Protein AF-A0A7W4YVX8-F1 (afdb_monomer)

Solvent-accessible surface area (backbone atoms only — not comparable to full-atom values): 5263 Å² total; per-residue (Å²): 136,54,72,66,59,51,29,53,49,32,19,53,42,28,19,30,48,40,43,26,57,48,27,64,58,19,79,29,66,70,58,21,52,54,31,43,52,51,29,51,50,47,49,54,56,45,54,73,72,47,73,82,71,85,75,62,94,87,66,51,73,69,57,52,51,52,53,49,50,46,48,51,54,17,33,52,50,13,30,56,53,32,48,52,50,35,66,74,67,64,36,54,78,62,35,30,60,92,120

Secondary structure (DSSP, 8-state):
--HHHHHHHHHHHHHHHHHHHHHHTBS-HHHHHHHHHHHHHHHHHHHHHHTTTS--TT--HHHHHHHHHHHHHHHHHHHHHHHHHIIIII--GGG-B--

Radius of gyration: 15.77 Å; Cα contacts (8 Å, |Δi|>4): 93; chains: 1; bounding box: 39×20×42 Å

Organism: NCBI:txid420324

Structure (mmCIF, N/CA/C/O backbone):
data_AF-A0A7W4YVX8-F1
#
_entry.id   AF-A0A7W4YVX8-F1
#
loop_
_atom_site.group_PDB
_atom_site.id
_atom_site.type_symbol
_atom_site.label_atom_id
_atom_site.label_alt_id
_atom_site.label_comp_id
_atom_site.label_asym_id
_atom_site.label_entity_id
_atom_site.label_seq_id
_atom_site.pdbx_PDB_ins_code
_atom_site.Cartn_x
_atom_site.Cartn_y
_atom_site.Cartn_z
_atom_site.occupancy
_atom_site.B_iso_or_equiv
_atom_site.auth_seq_id
_atom_site.auth_comp_id
_atom_site.auth_asym_id
_atom_site.auth_atom_id
_atom_site.pdbx_PDB_model_num
ATOM 1 N N . MET A 1 1 ? 11.178 -9.901 -13.630 1.00 70.44 1 MET A N 1
ATOM 2 C CA . MET A 1 1 ? 9.845 -9.602 -13.062 1.00 70.44 1 MET A CA 1
ATOM 3 C C . MET A 1 1 ? 9.093 -8.684 -14.024 1.00 70.44 1 MET A C 1
ATOM 5 O O . MET A 1 1 ? 9.739 -7.843 -14.634 1.00 70.44 1 MET A O 1
ATOM 9 N N . SER A 1 2 ? 7.787 -8.887 -14.243 1.00 86.06 2 SER A N 1
ATOM 10 C CA . SER A 1 2 ? 6.974 -8.053 -15.151 1.00 86.06 2 SER A CA 1
ATOM 11 C C . SER A 1 2 ? 6.449 -6.797 -14.443 1.00 86.06 2 SER A C 1
ATOM 13 O O . SER A 1 2 ? 6.304 -6.798 -13.220 1.00 86.06 2 SER A O 1
ATOM 15 N N . LEU A 1 3 ? 6.132 -5.735 -15.197 1.00 87.44 3 LEU A N 1
ATOM 16 C CA . LEU A 1 3 ? 5.537 -4.506 -14.643 1.00 87.44 3 LEU A CA 1
ATOM 17 C C . LEU A 1 3 ? 4.207 -4.771 -13.928 1.00 87.44 3 LEU A C 1
ATOM 19 O O . LEU A 1 3 ? 3.930 -4.145 -12.914 1.00 87.44 3 LEU A O 1
ATOM 23 N N . VAL A 1 4 ? 3.419 -5.735 -14.412 1.00 90.75 4 VAL A N 1
ATOM 24 C CA . VAL A 1 4 ? 2.162 -6.149 -13.771 1.00 90.75 4 VAL A CA 1
ATOM 25 C C . VAL A 1 4 ? 2.425 -6.775 -12.404 1.00 90.75 4 VAL A C 1
ATOM 27 O O . VAL A 1 4 ? 1.783 -6.403 -11.427 1.00 90.75 4 VAL A O 1
ATOM 30 N N . LEU A 1 5 ? 3.397 -7.689 -12.305 1.00 89.19 5 LEU A N 1
ATOM 31 C CA . LEU A 1 5 ? 3.744 -8.303 -11.023 1.00 89.19 5 LEU A CA 1
ATOM 32 C C . LEU A 1 5 ? 4.294 -7.260 -10.041 1.00 89.19 5 LEU A C 1
ATOM 34 O O . LEU A 1 5 ? 3.941 -7.281 -8.865 1.00 89.19 5 LEU A O 1
ATOM 38 N N . TRP A 1 6 ? 5.103 -6.317 -10.529 1.00 90.75 6 TRP A N 1
ATOM 39 C CA . TRP A 1 6 ? 5.596 -5.213 -9.711 1.00 90.75 6 TRP A CA 1
ATOM 40 C C . TRP A 1 6 ? 4.466 -4.289 -9.241 1.00 90.75 6 TRP A C 1
ATOM 42 O O . TRP A 1 6 ? 4.405 -3.959 -8.062 1.00 90.75 6 TRP A O 1
ATOM 52 N N . PHE A 1 7 ? 3.525 -3.941 -10.120 1.00 94.19 7 PHE A N 1
ATOM 53 C CA . PHE A 1 7 ? 2.334 -3.169 -9.768 1.00 94.19 7 PHE A CA 1
ATOM 54 C C . PHE A 1 7 ? 1.511 -3.859 -8.674 1.00 94.19 7 PHE A C 1
ATOM 56 O O . PHE A 1 7 ? 1.180 -3.234 -7.670 1.00 94.19 7 PHE A O 1
ATOM 63 N N . LEU A 1 8 ? 1.221 -5.155 -8.822 1.00 94.62 8 LEU A N 1
ATOM 64 C CA . LEU A 1 8 ? 0.474 -5.916 -7.816 1.00 94.62 8 LEU A CA 1
ATOM 65 C C . LEU A 1 8 ? 1.223 -5.976 -6.479 1.00 94.62 8 LEU A C 1
ATOM 67 O O . LEU A 1 8 ? 0.611 -5.807 -5.424 1.00 94.62 8 LEU A O 1
ATOM 71 N N . LEU A 1 9 ? 2.547 -6.153 -6.517 1.00 94.00 9 LEU A N 1
ATOM 72 C CA . LEU A 1 9 ? 3.386 -6.112 -5.323 1.00 94.00 9 LEU A CA 1
ATOM 73 C C . LEU A 1 9 ? 3.299 -4.748 -4.626 1.00 94.00 9 LEU A C 1
ATOM 75 O O . LEU A 1 9 ? 3.140 -4.705 -3.410 1.00 94.00 9 LEU A O 1
ATOM 79 N N . LEU A 1 10 ? 3.343 -3.646 -5.381 1.00 95.19 10 LEU A N 1
ATOM 80 C CA . LEU A 1 10 ? 3.199 -2.286 -4.853 1.00 95.19 10 LEU A CA 1
ATOM 81 C C . LEU A 1 10 ? 1.820 -2.049 -4.236 1.00 95.19 10 LEU A C 1
ATOM 83 O O . LEU A 1 10 ? 1.740 -1.452 -3.167 1.00 95.19 10 LEU A O 1
ATOM 87 N N . VAL A 1 11 ? 0.750 -2.545 -4.865 1.00 97.69 11 VAL A N 1
ATOM 88 C CA . VAL A 1 11 ? -0.614 -2.476 -4.317 1.00 97.69 11 VAL A CA 1
ATOM 89 C C . VAL A 1 11 ? -0.676 -3.186 -2.967 1.00 97.69 11 VAL A C 1
ATOM 91 O O . VAL A 1 11 ? -1.137 -2.604 -1.987 1.00 97.69 11 VAL A O 1
ATOM 94 N N . VAL A 1 12 ? -0.180 -4.421 -2.885 1.00 97.25 12 VAL A N 1
ATOM 95 C CA . VAL A 1 12 ? -0.212 -5.220 -1.649 1.00 97.25 12 VAL A CA 1
ATOM 96 C C . VAL A 1 12 ? 0.687 -4.616 -0.570 1.00 97.25 12 VAL A C 1
ATOM 98 O O . VAL A 1 12 ? 0.288 -4.523 0.591 1.00 97.25 12 VAL A O 1
ATOM 101 N N . GLN A 1 13 ? 1.879 -4.157 -0.946 1.00 96.56 13 GLN A N 1
ATOM 102 C CA . GLN A 1 13 ? 2.811 -3.499 -0.040 1.00 96.56 13 GLN A CA 1
ATOM 103 C C . GLN A 1 13 ? 2.206 -2.209 0.521 1.00 96.56 13 GLN A C 1
ATOM 105 O O . GLN A 1 13 ? 2.149 -2.062 1.741 1.00 96.56 13 GLN A O 1
ATOM 110 N N . ASN A 1 14 ? 1.677 -1.311 -0.316 1.00 98.19 14 ASN A N 1
ATOM 111 C CA . ASN A 1 14 ? 1.045 -0.083 0.174 1.00 98.19 14 ASN A CA 1
ATOM 112 C C . ASN A 1 14 ? -0.244 -0.335 0.953 1.00 98.19 14 ASN A C 1
ATOM 114 O O . ASN A 1 14 ? -0.491 0.361 1.935 1.00 98.19 14 ASN A O 1
ATOM 118 N N . ALA A 1 15 ? -1.026 -1.353 0.590 1.00 98.38 15 ALA A N 1
ATOM 119 C CA . ALA A 1 15 ? -2.152 -1.781 1.407 1.00 98.38 15 ALA A CA 1
ATOM 120 C C . ALA A 1 15 ? -1.675 -2.164 2.818 1.00 98.38 15 ALA A C 1
ATOM 122 O O . ALA A 1 15 ? -2.143 -1.603 3.805 1.00 98.38 15 ALA A O 1
ATOM 123 N N . ALA A 1 16 ? -0.672 -3.034 2.939 1.00 97.81 16 ALA A N 1
ATOM 124 C CA . ALA A 1 16 ? -0.144 -3.435 4.241 1.00 97.81 16 ALA A CA 1
ATOM 125 C C . ALA A 1 16 ? 0.423 -2.251 5.052 1.00 97.81 16 ALA A C 1
ATOM 127 O O . ALA A 1 16 ? 0.186 -2.170 6.261 1.00 97.81 16 ALA A O 1
ATOM 128 N N . PHE A 1 17 ? 1.087 -1.296 4.390 1.00 97.69 17 PHE A N 1
ATOM 129 C CA . PHE A 1 17 ? 1.561 -0.056 5.016 1.00 97.69 17 PHE A CA 1
ATOM 130 C C . PHE A 1 17 ? 0.414 0.818 5.540 1.00 97.69 17 PHE A C 1
ATOM 132 O O . PHE A 1 17 ? 0.458 1.284 6.683 1.00 97.69 17 PHE A O 1
ATOM 139 N N . THR A 1 18 ? -0.639 1.015 4.747 1.00 98.12 18 THR A N 1
ATOM 140 C CA . THR A 1 18 ? -1.829 1.753 5.188 1.00 98.12 18 THR A CA 1
ATOM 141 C C . THR A 1 18 ? -2.501 1.051 6.362 1.00 98.12 18 THR A C 1
ATOM 143 O O . THR A 1 18 ? -2.866 1.703 7.342 1.00 98.12 18 THR A O 1
ATOM 146 N N . TRP A 1 19 ? -2.605 -0.277 6.315 1.00 98.00 19 TRP A N 1
ATOM 147 C CA . TRP A 1 19 ? -3.216 -1.054 7.384 1.00 98.00 19 TRP A CA 1
ATOM 148 C C . TRP A 1 19 ? -2.463 -0.914 8.712 1.00 98.00 19 TRP A C 1
ATOM 150 O O . TRP A 1 19 ? -3.075 -0.565 9.724 1.00 98.00 19 TRP A O 1
ATOM 160 N N . VAL A 1 20 ? -1.137 -1.108 8.727 1.00 98.12 20 VAL A N 1
ATOM 161 C CA . VAL A 1 20 ? -0.344 -0.965 9.962 1.00 98.12 20 VAL A CA 1
ATOM 162 C C . VAL A 1 20 ? -0.357 0.469 10.490 1.00 98.12 20 VAL A C 1
ATOM 164 O O . VAL A 1 20 ? -0.402 0.662 11.707 1.00 98.12 20 VAL A O 1
ATOM 167 N N . SER A 1 21 ? -0.367 1.469 9.600 1.00 96.94 21 SER A N 1
ATOM 168 C CA . SER A 1 21 ? -0.472 2.883 9.975 1.00 96.94 21 SER A CA 1
ATOM 169 C C . SER A 1 21 ? -1.763 3.148 10.744 1.00 96.94 21 SER A C 1
ATOM 171 O O . SER A 1 21 ? -1.740 3.717 11.837 1.00 96.94 21 SER A O 1
ATOM 173 N N . ARG A 1 22 ? -2.898 2.654 10.243 1.00 95.62 22 ARG A N 1
ATOM 174 C CA . ARG A 1 22 ? -4.178 2.808 10.940 1.00 95.62 22 ARG A CA 1
ATOM 175 C C . ARG A 1 22 ? -4.250 1.977 12.215 1.00 95.62 22 ARG A C 1
ATOM 177 O O . ARG A 1 22 ? -4.647 2.498 13.251 1.00 95.62 22 ARG A O 1
ATOM 184 N N . ALA A 1 23 ? -3.769 0.736 12.190 1.00 95.94 23 ALA A N 1
ATOM 185 C CA . ALA A 1 23 ? -3.728 -0.117 13.375 1.00 95.94 23 ALA A CA 1
ATOM 186 C C . ALA A 1 23 ? -2.909 0.497 14.524 1.00 95.94 23 ALA A C 1
ATOM 188 O O . ALA A 1 23 ? -3.295 0.357 15.684 1.00 95.94 23 ALA A O 1
ATOM 189 N N . ARG A 1 24 ? -1.832 1.230 14.212 1.00 95.12 24 ARG A N 1
ATOM 190 C CA . ARG A 1 24 ? -1.021 1.964 15.199 1.00 95.12 24 ARG A CA 1
ATOM 191 C C . ARG A 1 24 ? -1.783 3.101 15.880 1.00 95.12 24 ARG A C 1
ATOM 193 O O . ARG A 1 24 ? -1.509 3.404 17.032 1.00 95.12 24 ARG A O 1
ATOM 200 N N . ASN A 1 25 ? -2.735 3.708 15.177 1.00 94.75 25 ASN A N 1
ATOM 201 C CA . ASN A 1 25 ? -3.593 4.766 15.710 1.00 94.75 25 ASN A CA 1
ATOM 202 C C . ASN A 1 25 ? -4.855 4.219 16.403 1.00 94.75 25 ASN A C 1
ATOM 204 O O . ASN A 1 25 ? -5.725 4.990 16.804 1.00 94.75 25 ASN A O 1
ATOM 208 N N . SER A 1 26 ? -4.985 2.895 16.517 1.00 93.31 26 SER A N 1
ATOM 209 C CA . SER A 1 26 ? -6.087 2.252 17.228 1.00 93.31 26 SER A CA 1
ATOM 210 C C . SER A 1 26 ? -5.721 1.953 18.683 1.00 93.31 26 SER A C 1
ATOM 212 O O . SER A 1 26 ? -4.551 1.782 19.016 1.00 93.31 26 SER A O 1
ATOM 214 N N . GLY A 1 27 ? -6.724 1.776 19.545 1.00 92.75 27 GLY A N 1
ATOM 215 C CA . GLY A 1 27 ? -6.517 1.368 20.940 1.00 92.75 27 GLY A CA 1
ATOM 216 C C . GLY A 1 27 ? -6.168 -0.116 21.139 1.00 92.75 27 GLY A C 1
ATOM 217 O O . GLY A 1 27 ? -6.154 -0.591 22.274 1.00 92.75 27 GLY A O 1
ATOM 218 N N . SER A 1 28 ? -5.940 -0.893 20.070 1.00 93.12 28 SER A N 1
ATOM 219 C CA . SER A 1 28 ? -5.736 -2.345 20.143 1.00 93.12 28 SER A CA 1
ATOM 220 C C . SER A 1 28 ? -4.318 -2.762 19.741 1.00 93.12 28 SER A C 1
ATOM 222 O O . SER A 1 28 ? -4.006 -2.925 18.561 1.00 93.12 28 SER A O 1
ATOM 224 N N . TYR A 1 29 ? -3.474 -3.049 20.736 1.00 94.44 29 TYR A N 1
ATOM 225 C CA . TYR A 1 29 ? -2.102 -3.523 20.511 1.00 94.44 29 TYR A CA 1
ATOM 226 C C . TYR A 1 29 ? -2.026 -4.859 19.764 1.00 94.44 29 TYR A C 1
ATOM 228 O O . TYR A 1 29 ? -1.158 -5.029 18.915 1.00 94.44 29 TYR A O 1
ATOM 236 N N . GLY A 1 30 ? -2.946 -5.796 20.025 1.00 94.69 30 GLY A N 1
ATOM 237 C CA . GLY A 1 30 ? -2.982 -7.078 19.308 1.00 94.69 30 GLY A CA 1
ATOM 238 C C . GLY A 1 30 ? -3.281 -6.907 17.816 1.00 94.69 30 GLY A C 1
ATOM 239 O O . GLY A 1 30 ? -2.637 -7.527 16.974 1.00 94.69 30 GLY A O 1
ATOM 240 N N . TYR A 1 31 ? -4.204 -6.003 17.475 1.00 95.00 31 TYR A N 1
ATOM 241 C CA . TYR A 1 31 ? -4.477 -5.638 16.085 1.00 95.00 31 TYR A CA 1
ATOM 242 C C . TYR A 1 31 ? -3.260 -4.975 15.428 1.00 95.00 31 TYR A C 1
ATOM 244 O O . TYR A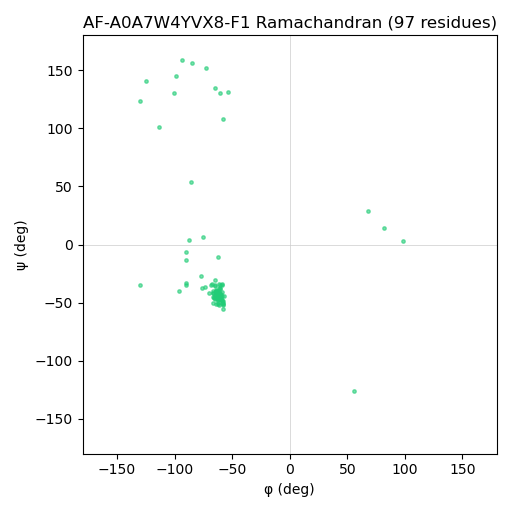 1 31 ? -2.893 -5.339 14.309 1.00 95.00 31 TYR A O 1
ATOM 252 N N . HIS A 1 32 ? -2.586 -4.070 16.145 1.00 97.00 32 HIS A N 1
ATOM 253 C CA . HIS A 1 32 ? -1.345 -3.465 15.671 1.00 97.00 32 HIS A CA 1
ATOM 254 C C . HIS A 1 32 ? -0.239 -4.500 15.429 1.00 97.00 32 HIS A C 1
ATOM 256 O O . HIS A 1 32 ? 0.396 -4.459 14.379 1.00 97.00 32 HIS A O 1
ATOM 262 N N . ALA A 1 33 ? -0.040 -5.447 16.348 1.00 97.44 33 ALA A N 1
ATOM 263 C CA . ALA A 1 33 ? 0.980 -6.484 16.228 1.00 97.44 33 ALA A CA 1
ATOM 264 C C . ALA A 1 33 ? 0.772 -7.347 14.974 1.00 97.44 33 ALA A C 1
ATOM 266 O O . ALA A 1 33 ? 1.713 -7.557 14.210 1.00 97.44 33 ALA A O 1
ATOM 267 N N . ILE A 1 34 ? -0.468 -7.776 14.710 1.00 96.38 34 ILE A N 1
ATOM 268 C CA . ILE A 1 34 ? -0.803 -8.542 13.501 1.00 96.38 34 ILE A CA 1
ATOM 269 C C . ILE A 1 34 ? -0.503 -7.713 12.246 1.00 96.38 34 ILE A C 1
ATOM 271 O O . ILE A 1 34 ? 0.234 -8.167 11.371 1.00 96.38 34 ILE A O 1
ATOM 275 N N . ALA A 1 35 ? -1.013 -6.479 12.171 1.00 96.88 35 ALA A N 1
ATOM 276 C CA . ALA A 1 35 ? -0.777 -5.608 11.020 1.00 96.88 35 ALA A CA 1
ATOM 277 C C . ALA A 1 35 ? 0.723 -5.314 10.809 1.00 96.88 35 ALA A C 1
ATOM 279 O O . ALA A 1 35 ? 1.190 -5.238 9.672 1.00 96.88 35 ALA A O 1
ATOM 280 N N . ALA A 1 36 ? 1.500 -5.203 11.892 1.00 97.38 36 ALA A N 1
ATOM 281 C CA . ALA A 1 36 ? 2.943 -5.001 11.840 1.00 97.38 36 ALA A CA 1
ATOM 282 C C . ALA A 1 36 ? 3.685 -6.212 11.263 1.00 97.38 36 ALA A C 1
ATOM 284 O O . ALA A 1 36 ? 4.574 -6.021 10.432 1.00 97.38 36 ALA A O 1
ATOM 285 N N . VAL A 1 37 ? 3.309 -7.440 11.635 1.00 97.50 37 VAL A N 1
ATOM 286 C CA . VAL A 1 37 ? 3.888 -8.657 11.041 1.00 97.50 37 VAL A CA 1
ATOM 287 C C . VAL A 1 37 ? 3.599 -8.711 9.541 1.00 97.50 37 VAL A C 1
ATOM 289 O O . VAL A 1 37 ? 4.521 -8.928 8.760 1.00 97.50 37 VAL A O 1
ATOM 292 N N . PHE A 1 38 ? 2.361 -8.436 9.117 1.00 95.31 38 PHE A N 1
ATOM 293 C CA . PHE A 1 38 ? 2.011 -8.418 7.692 1.00 95.31 38 PHE A CA 1
ATOM 294 C C . PHE A 1 38 ? 2.780 -7.346 6.912 1.00 95.31 38 PHE A C 1
ATOM 296 O O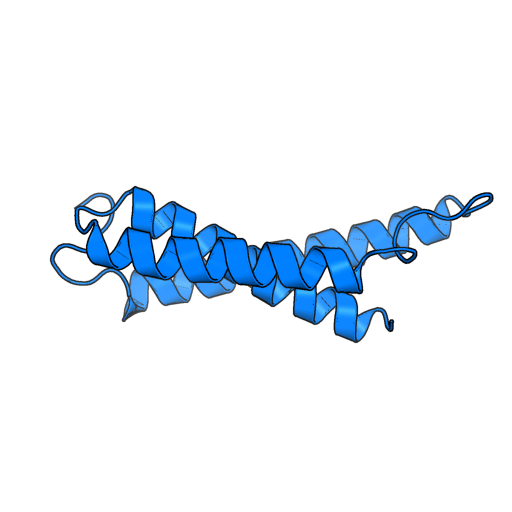 . PHE A 1 38 ? 3.364 -7.650 5.872 1.00 95.31 38 PHE A O 1
ATOM 303 N N . SER A 1 39 ? 2.833 -6.110 7.417 1.00 97.12 39 SER A N 1
ATOM 304 C CA . SER A 1 39 ? 3.546 -5.020 6.742 1.00 97.12 39 SER A CA 1
ATOM 305 C C . SER A 1 39 ? 5.041 -5.305 6.602 1.00 97.12 39 SER A C 1
ATOM 307 O O . SER A 1 39 ? 5.596 -5.103 5.523 1.00 97.12 39 SER A O 1
ATOM 309 N N . ASN A 1 40 ? 5.696 -5.793 7.659 1.00 97.19 40 ASN A N 1
ATOM 310 C CA . ASN A 1 40 ? 7.126 -6.102 7.612 1.00 97.19 40 ASN A CA 1
ATOM 311 C C . ASN A 1 40 ? 7.416 -7.371 6.801 1.00 97.19 40 ASN A C 1
ATOM 313 O O . ASN A 1 40 ? 8.398 -7.409 6.066 1.00 97.19 40 ASN A O 1
ATOM 317 N N . GLY A 1 41 ? 6.547 -8.382 6.872 1.00 95.31 41 GLY A N 1
ATOM 318 C CA . GLY A 1 41 ? 6.669 -9.606 6.082 1.00 95.31 41 GLY A CA 1
ATOM 319 C C . GLY A 1 41 ? 6.562 -9.337 4.580 1.00 95.31 41 GLY A C 1
ATOM 320 O O . GLY A 1 41 ? 7.420 -9.770 3.813 1.00 95.31 41 GLY A O 1
ATOM 321 N N . ILE A 1 42 ? 5.566 -8.553 4.154 1.00 94.81 42 ILE A N 1
ATOM 322 C CA . ILE A 1 42 ? 5.418 -8.152 2.746 1.00 94.81 42 ILE A CA 1
ATOM 323 C C . ILE A 1 42 ? 6.602 -7.292 2.303 1.00 94.81 42 ILE A C 1
ATOM 325 O O . ILE A 1 42 ? 7.104 -7.476 1.193 1.00 94.81 42 ILE A O 1
ATOM 329 N N . TRP A 1 43 ? 7.085 -6.385 3.156 1.00 93.31 43 TRP A N 1
ATOM 330 C CA . TRP A 1 43 ? 8.277 -5.596 2.853 1.00 93.31 43 TRP A CA 1
ATOM 331 C C . TRP A 1 43 ? 9.509 -6.485 2.650 1.00 93.31 43 TRP A C 1
ATOM 333 O O . TRP A 1 43 ? 10.192 -6.336 1.640 1.00 93.31 43 TRP A O 1
ATOM 343 N N . PHE A 1 44 ? 9.748 -7.450 3.543 1.00 92.31 44 PHE A N 1
ATOM 344 C CA . PHE A 1 44 ? 10.857 -8.398 3.438 1.00 92.31 44 PHE A CA 1
ATOM 345 C C . PHE A 1 44 ? 10.794 -9.189 2.130 1.00 92.31 44 PHE A C 1
ATOM 347 O O . PHE A 1 44 ? 11.760 -9.184 1.372 1.00 92.31 44 PHE A O 1
ATOM 354 N N . VAL A 1 45 ? 9.639 -9.778 1.799 1.00 90.12 45 VAL A N 1
ATOM 355 C CA . VAL A 1 45 ? 9.436 -10.484 0.519 1.00 90.12 45 VAL A CA 1
ATOM 356 C C . VAL A 1 45 ? 9.668 -9.551 -0.672 1.00 90.12 45 VAL A C 1
ATOM 358 O O . VAL A 1 45 ? 10.315 -9.938 -1.645 1.00 90.12 45 VAL A O 1
ATOM 361 N N . SER A 1 46 ? 9.203 -8.302 -0.586 1.00 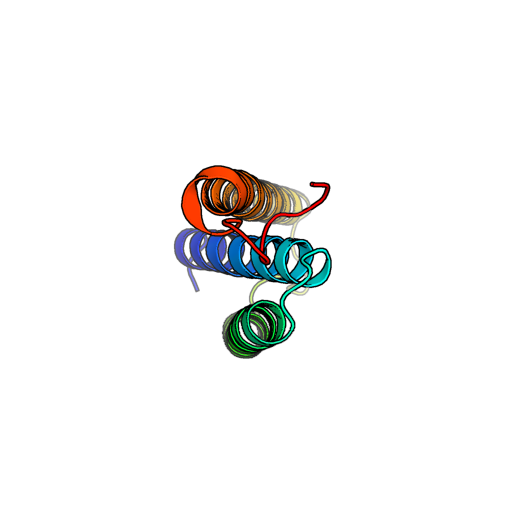88.69 46 SER A N 1
ATOM 362 C CA . SER A 1 46 ? 9.403 -7.307 -1.643 1.00 88.69 46 SER A CA 1
ATOM 363 C C . SER A 1 46 ? 10.885 -7.033 -1.896 1.00 88.69 46 SER A C 1
ATOM 365 O O . SER A 1 46 ? 11.270 -6.898 -3.052 1.00 88.69 46 SER A O 1
ATOM 367 N N . GLN A 1 47 ? 11.730 -7.005 -0.859 1.00 85.94 47 GLN A N 1
ATOM 368 C CA . GLN A 1 47 ? 13.173 -6.813 -1.038 1.00 85.94 47 GLN A CA 1
ATOM 369 C C . GLN A 1 47 ? 13.784 -7.911 -1.920 1.00 85.94 47 GLN A C 1
ATOM 371 O O . GLN A 1 47 ? 14.508 -7.586 -2.854 1.00 85.94 47 GLN A O 1
ATOM 376 N N . PHE A 1 48 ? 13.431 -9.186 -1.718 1.00 82.56 48 PHE A N 1
ATOM 377 C CA . PHE A 1 48 ? 13.934 -10.277 -2.571 1.00 82.56 48 PHE A CA 1
ATOM 378 C C . PHE A 1 48 ? 13.457 -10.176 -4.019 1.00 82.56 48 PHE A C 1
ATOM 380 O O . PHE A 1 48 ? 14.200 -10.517 -4.936 1.00 82.56 48 PHE A O 1
ATOM 387 N N . LEU A 1 49 ? 12.230 -9.698 -4.236 1.00 80.12 49 LEU A N 1
ATOM 388 C CA . LEU A 1 49 ? 11.661 -9.561 -5.577 1.00 80.12 49 LEU A CA 1
ATOM 389 C C . LEU A 1 49 ? 12.213 -8.342 -6.337 1.00 80.12 49 LEU A C 1
ATOM 391 O O . LEU A 1 49 ? 12.241 -8.353 -7.567 1.00 80.12 49 LEU A O 1
ATOM 395 N N . LEU A 1 50 ? 12.639 -7.292 -5.627 1.00 78.00 50 LEU A N 1
ATOM 396 C CA . LEU A 1 50 ? 13.045 -6.008 -6.211 1.00 78.00 50 LEU A CA 1
ATOM 397 C C . LEU A 1 50 ? 14.534 -5.905 -6.570 1.00 78.00 50 LEU A C 1
ATOM 399 O O . LEU A 1 50 ? 14.901 -4.982 -7.307 1.00 78.00 50 LEU A O 1
ATOM 403 N N . ILE A 1 51 ? 15.383 -6.827 -6.102 1.00 65.75 51 ILE A N 1
ATOM 404 C CA . ILE A 1 51 ? 16.817 -6.847 -6.430 1.00 65.75 51 ILE A CA 1
ATOM 405 C C . ILE A 1 51 ? 16.986 -6.928 -7.962 1.00 65.75 51 ILE A C 1
ATOM 407 O O . ILE A 1 51 ? 16.708 -7.947 -8.588 1.00 65.75 51 ILE A O 1
ATOM 411 N N . GLY A 1 52 ? 17.415 -5.818 -8.577 1.00 61.75 52 GLY A N 1
ATOM 412 C CA . GLY A 1 52 ? 17.758 -5.725 -10.006 1.00 61.75 52 GLY A CA 1
ATOM 413 C C . GLY A 1 52 ? 16.691 -5.150 -10.954 1.00 61.75 52 GLY A C 1
ATOM 414 O O . GLY A 1 52 ? 16.921 -5.113 -12.168 1.00 61.75 52 GLY A O 1
ATOM 415 N N . MET A 1 53 ? 15.531 -4.694 -10.459 1.00 68.56 53 MET A N 1
ATOM 416 C CA . MET A 1 53 ? 14.448 -4.227 -11.345 1.00 68.56 53 MET A CA 1
ATOM 417 C C . MET A 1 53 ? 14.402 -2.707 -11.571 1.00 68.56 53 MET A C 1
ATOM 419 O O . MET A 1 53 ? 14.140 -2.287 -12.694 1.00 68.56 53 MET A O 1
ATOM 423 N N . VAL A 1 54 ? 14.639 -1.891 -10.540 1.00 65.44 54 VAL A N 1
ATOM 424 C CA . VAL A 1 54 ? 14.231 -0.470 -10.564 1.00 65.44 54 VAL A CA 1
ATOM 425 C C . VAL A 1 54 ? 15.292 0.470 -11.134 1.00 65.44 54 VAL A C 1
ATOM 427 O O . VAL A 1 54 ? 14.941 1.431 -11.806 1.00 65.44 54 VAL A O 1
ATOM 430 N N . VAL A 1 55 ? 16.581 0.207 -10.913 1.00 66.38 55 VAL A N 1
ATOM 431 C CA . VAL A 1 55 ? 17.655 1.071 -11.421 1.00 66.38 55 VAL A CA 1
ATOM 432 C C . VAL A 1 55 ? 18.688 0.216 -12.128 1.00 66.38 55 VAL A C 1
ATOM 434 O O . VAL A 1 55 ? 19.226 -0.732 -11.558 1.00 66.38 55 VAL A O 1
ATOM 437 N N . ARG A 1 56 ? 18.941 0.554 -13.391 1.00 75.50 56 ARG A N 1
ATOM 438 C CA . ARG A 1 56 ? 19.954 -0.082 -14.230 1.00 75.50 56 ARG A CA 1
ATOM 439 C C . ARG A 1 56 ? 20.890 0.998 -14.766 1.00 75.50 56 ARG A C 1
ATOM 441 O O . ARG A 1 56 ? 20.399 2.073 -15.124 1.00 75.50 56 ARG A O 1
ATOM 448 N N . PRO A 1 57 ? 22.207 0.743 -14.843 1.00 80.00 57 PRO A N 1
ATOM 449 C CA . PRO A 1 57 ? 23.120 1.647 -15.532 1.00 80.00 57 PRO A CA 1
ATOM 450 C C . PRO A 1 57 ? 22.631 1.911 -16.965 1.00 80.00 57 PRO A C 1
ATOM 452 O O . PRO A 1 57 ? 22.280 0.969 -17.672 1.00 80.00 57 PRO A O 1
ATOM 455 N N . GLY A 1 58 ? 22.579 3.181 -17.378 1.00 82.56 58 GLY A N 1
ATOM 456 C CA . GLY A 1 58 ? 22.159 3.575 -18.732 1.00 82.56 58 GLY A CA 1
ATOM 457 C C . GLY A 1 58 ? 20.645 3.646 -18.979 1.00 82.56 58 GLY A C 1
ATOM 458 O O . GLY A 1 58 ? 20.233 3.700 -20.134 1.00 82.56 58 GLY A O 1
ATOM 459 N N . MET A 1 59 ? 19.810 3.645 -17.932 1.00 83.75 59 MET A N 1
ATOM 460 C CA . MET A 1 59 ? 18.357 3.814 -18.071 1.00 83.75 59 MET A CA 1
ATOM 461 C C . MET A 1 59 ? 18.005 5.168 -18.706 1.00 83.75 59 MET A C 1
ATOM 463 O O . MET A 1 59 ? 18.485 6.212 -18.259 1.00 83.75 59 MET A O 1
ATOM 467 N N . GLN A 1 60 ? 17.147 5.154 -19.729 1.00 89.62 60 GLN A N 1
ATOM 468 C CA . GLN A 1 60 ? 16.658 6.384 -20.344 1.00 89.62 60 GLN A CA 1
ATOM 469 C C . GLN A 1 60 ? 15.661 7.090 -19.422 1.00 89.62 60 GLN A C 1
ATOM 471 O O . GLN A 1 60 ? 14.944 6.466 -18.638 1.00 89.62 60 GLN A O 1
ATOM 476 N N . LEU A 1 61 ? 15.572 8.414 -19.547 1.00 86.69 61 LEU A N 1
ATOM 477 C CA . LEU A 1 61 ? 14.655 9.216 -18.738 1.00 86.69 61 LEU A CA 1
ATOM 478 C C . LEU A 1 61 ? 13.178 8.827 -18.971 1.00 86.69 61 LEU A C 1
ATOM 480 O O . LEU A 1 61 ? 12.379 8.822 -18.038 1.00 86.69 61 LEU A O 1
ATOM 484 N N . SER A 1 62 ? 12.824 8.438 -20.198 1.00 87.38 62 SER A N 1
ATOM 485 C CA . SER A 1 62 ? 11.500 7.913 -20.559 1.00 87.38 62 SER A CA 1
ATOM 486 C C . SER A 1 62 ? 11.133 6.645 -19.782 1.00 87.38 62 SER A C 1
ATOM 488 O O . SER A 1 62 ? 10.005 6.537 -19.296 1.00 87.38 62 SER A O 1
ATOM 490 N N . ASP A 1 63 ? 12.071 5.712 -19.619 1.00 85.88 63 ASP A N 1
ATOM 491 C CA . ASP A 1 63 ? 11.868 4.479 -18.851 1.00 85.88 63 ASP A CA 1
ATOM 492 C C . ASP A 1 63 ? 11.668 4.786 -17.363 1.00 85.88 63 ASP A C 1
ATOM 494 O O . ASP A 1 63 ? 10.786 4.218 -16.716 1.00 85.88 63 ASP A O 1
ATOM 498 N N . ALA A 1 64 ? 12.437 5.743 -16.831 1.00 85.38 64 ALA A N 1
ATOM 499 C CA . ALA A 1 64 ? 12.294 6.200 -15.453 1.00 85.38 64 ALA A CA 1
ATOM 500 C C . ALA A 1 64 ? 10.899 6.796 -15.192 1.00 85.38 64 ALA A C 1
ATOM 502 O O . ALA A 1 64 ? 10.284 6.490 -14.168 1.00 85.38 64 ALA A O 1
ATOM 503 N N . TYR A 1 65 ? 10.353 7.581 -16.130 1.00 89.50 65 TYR A N 1
ATOM 504 C CA . TYR A 1 65 ? 8.984 8.095 -16.021 1.00 89.50 65 TYR A CA 1
ATOM 505 C C . TYR A 1 65 ? 7.931 6.985 -16.054 1.00 89.50 65 TYR A C 1
ATOM 507 O O . TYR A 1 65 ? 6.996 7.020 -15.253 1.00 89.50 65 TYR A O 1
ATOM 515 N N . HIS A 1 66 ? 8.084 5.981 -16.921 1.00 89.19 66 HIS A N 1
ATOM 516 C CA . HIS A 1 66 ? 7.159 4.844 -16.968 1.00 89.19 66 HIS A CA 1
ATOM 517 C C . HIS A 1 66 ? 7.174 4.049 -15.658 1.00 89.19 66 HIS A C 1
ATOM 519 O O . HIS A 1 66 ? 6.115 3.738 -15.110 1.00 89.19 66 HIS A O 1
ATOM 525 N N . LEU A 1 67 ? 8.361 3.766 -15.112 1.00 89.69 67 LEU A N 1
ATOM 526 C CA . LEU A 1 67 ? 8.495 3.097 -13.818 1.00 89.69 67 LEU A CA 1
ATOM 527 C C . LEU A 1 67 ? 7.896 3.939 -12.686 1.00 89.69 67 LEU A C 1
ATOM 529 O O . LEU A 1 67 ? 7.172 3.405 -11.847 1.00 89.69 67 LEU A O 1
ATOM 533 N N . GLY A 1 68 ? 8.135 5.252 -12.691 1.00 90.75 68 GLY A N 1
ATOM 534 C CA . GLY A 1 68 ? 7.545 6.1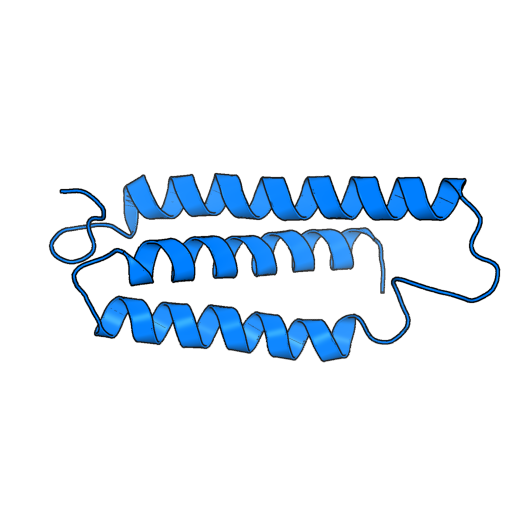85 -11.733 1.00 90.75 68 GLY A CA 1
ATOM 535 C C . GLY A 1 68 ? 6.015 6.202 -11.789 1.00 90.75 68 GLY A C 1
ATOM 536 O O . GLY A 1 68 ? 5.362 6.140 -10.749 1.00 90.75 68 GLY A O 1
ATOM 537 N N . ALA A 1 69 ? 5.430 6.207 -12.987 1.00 93.88 69 ALA A N 1
ATOM 538 C CA . ALA A 1 69 ? 3.981 6.172 -13.165 1.00 93.88 69 ALA A CA 1
ATOM 539 C C . ALA A 1 69 ? 3.368 4.869 -12.627 1.00 93.88 69 ALA A C 1
ATOM 541 O O . ALA A 1 69 ? 2.390 4.915 -11.880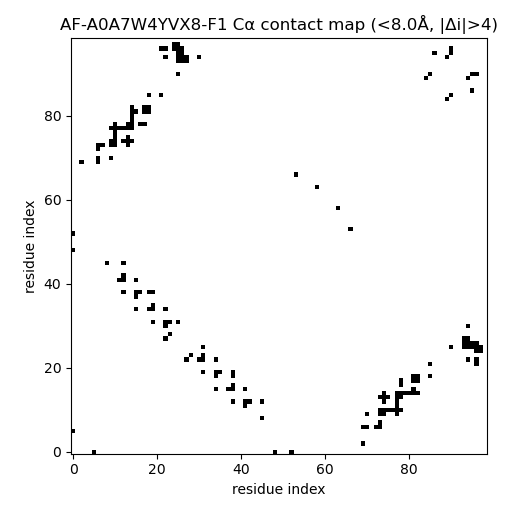 1.00 93.88 69 ALA A O 1
ATOM 542 N N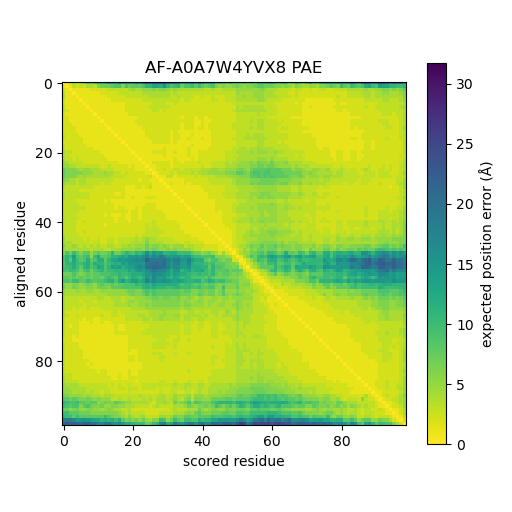 . VAL A 1 70 ? 3.968 3.714 -12.941 1.00 93.12 70 VAL A N 1
ATOM 543 C CA . VAL A 1 70 ? 3.522 2.408 -12.418 1.00 93.12 70 VAL A CA 1
ATOM 544 C C . VAL A 1 70 ? 3.659 2.352 -10.896 1.00 93.12 70 VAL A C 1
ATOM 546 O O . VAL A 1 70 ? 2.746 1.874 -10.218 1.00 93.12 70 VAL A O 1
ATOM 549 N N . TYR A 1 71 ? 4.759 2.884 -10.357 1.00 93.56 71 TYR A N 1
ATOM 550 C CA . TYR A 1 71 ? 4.976 2.994 -8.919 1.00 93.56 71 TYR A CA 1
ATOM 551 C C . TYR A 1 71 ? 3.863 3.794 -8.239 1.00 93.56 71 TYR A C 1
ATOM 553 O O . TYR A 1 71 ? 3.193 3.292 -7.335 1.00 93.56 71 TYR A O 1
ATOM 561 N N . ILE A 1 72 ? 3.623 5.022 -8.698 1.00 97.06 72 ILE A N 1
ATOM 562 C CA . ILE A 1 72 ? 2.605 5.908 -8.125 1.00 97.06 72 ILE A CA 1
ATOM 563 C C . ILE A 1 72 ? 1.222 5.267 -8.244 1.00 97.06 72 ILE A C 1
ATOM 565 O O . ILE A 1 72 ? 0.498 5.193 -7.255 1.00 97.06 72 ILE A O 1
ATOM 569 N N . ALA A 1 73 ? 0.872 4.739 -9.419 1.00 97.88 73 ALA A N 1
ATOM 570 C CA . ALA A 1 73 ? -0.424 4.109 -9.632 1.00 97.88 73 ALA A CA 1
ATOM 571 C C . ALA A 1 73 ? -0.651 2.929 -8.672 1.00 97.88 73 ALA A C 1
ATOM 573 O O . ALA A 1 73 ? -1.695 2.862 -8.020 1.00 97.88 73 ALA A O 1
ATOM 574 N N . GLY A 1 74 ? 0.323 2.022 -8.536 1.00 97.25 74 GLY A N 1
ATOM 575 C CA . GLY A 1 74 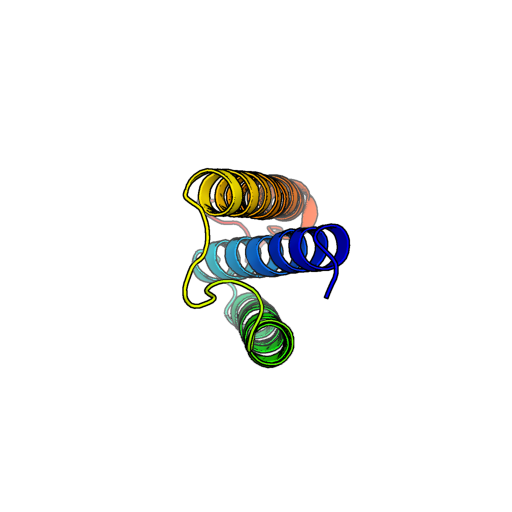? 0.198 0.857 -7.656 1.00 97.25 74 GLY A CA 1
ATOM 576 C C . GLY A 1 74 ? 0.110 1.247 -6.182 1.00 97.25 74 GLY A C 1
ATOM 577 O O . GLY A 1 74 ? -0.773 0.781 -5.459 1.00 97.25 74 GLY A O 1
ATOM 578 N N . THR A 1 75 ? 0.980 2.156 -5.742 1.00 97.44 75 THR A N 1
ATOM 579 C CA . THR A 1 75 ? 1.034 2.592 -4.341 1.00 97.44 75 THR A CA 1
ATOM 580 C C . THR A 1 75 ? -0.218 3.364 -3.916 1.00 97.44 75 THR A C 1
ATOM 582 O O . THR A 1 75 ? -0.814 3.043 -2.885 1.00 97.44 75 THR A O 1
ATOM 585 N N . VAL A 1 76 ? -0.694 4.303 -4.740 1.00 98.50 76 VAL A N 1
ATOM 586 C CA . VAL A 1 76 ? -1.949 5.035 -4.498 1.00 98.50 76 VAL A CA 1
ATOM 587 C C . VAL A 1 76 ? -3.143 4.081 -4.469 1.00 98.50 76 VAL A C 1
ATOM 589 O O . VAL A 1 76 ? -3.950 4.149 -3.540 1.00 98.50 76 VAL A O 1
ATOM 592 N N . THR A 1 77 ? -3.232 3.157 -5.432 1.00 98.50 77 THR A N 1
ATOM 593 C CA . THR A 1 77 ? -4.324 2.171 -5.490 1.00 98.50 77 THR A CA 1
ATOM 594 C C . THR A 1 77 ? -4.384 1.332 -4.214 1.00 98.50 77 THR A C 1
ATOM 596 O O . THR A 1 77 ? -5.435 1.251 -3.579 1.00 98.50 77 THR A O 1
ATOM 599 N N . GLY A 1 78 ? -3.255 0.749 -3.796 1.00 98.19 78 GLY A N 1
ATOM 600 C CA . GLY A 1 78 ? -3.187 -0.051 -2.571 1.00 98.19 78 GLY A CA 1
ATOM 601 C C . GLY A 1 78 ? -3.553 0.745 -1.321 1.00 98.19 78 GLY A C 1
ATOM 602 O O . GLY A 1 78 ? -4.316 0.268 -0.478 1.00 98.19 78 GLY A O 1
ATOM 603 N N . SER A 1 79 ? -3.064 1.983 -1.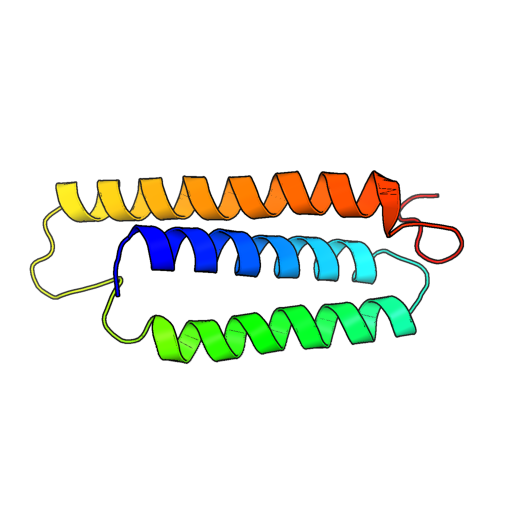230 1.00 98.38 79 SER A N 1
ATOM 604 C CA . SER A 1 79 ? -3.321 2.850 -0.085 1.00 98.38 79 SER A CA 1
ATOM 605 C C . SER A 1 79 ? -4.804 3.198 0.061 1.00 98.38 79 SER A C 1
ATOM 607 O O . SER A 1 79 ? -5.383 2.979 1.127 1.00 98.38 79 SER A O 1
ATOM 609 N N . VAL A 1 80 ? -5.447 3.677 -1.009 1.00 98.38 80 VAL A N 1
ATOM 610 C CA . VAL A 1 80 ? -6.857 4.100 -0.974 1.00 98.38 80 VAL A CA 1
ATOM 611 C C . VAL A 1 80 ? -7.786 2.913 -0.720 1.00 98.38 80 VAL A C 1
ATOM 613 O O . VAL A 1 80 ? -8.672 3.002 0.134 1.00 98.38 80 VAL A O 1
ATOM 616 N N . LEU A 1 81 ? -7.565 1.784 -1.403 1.00 98.31 81 LEU A N 1
ATOM 617 C CA . LEU A 1 81 ? -8.381 0.582 -1.217 1.00 98.31 81 LEU A CA 1
ATOM 618 C C . LEU A 1 81 ? -8.288 0.066 0.216 1.00 98.31 81 LEU A C 1
ATOM 620 O O . LEU A 1 81 ? -9.314 -0.196 0.845 1.00 98.31 81 LEU A O 1
ATOM 624 N N . MET A 1 82 ? -7.075 -0.037 0.763 1.00 98.25 82 MET A N 1
ATOM 625 C CA . MET A 1 82 ? -6.918 -0.523 2.128 1.00 98.25 82 MET A CA 1
ATOM 626 C C . MET A 1 82 ? -7.471 0.457 3.157 1.00 98.25 82 MET A C 1
ATOM 628 O O . MET A 1 82 ? -8.024 0.030 4.170 1.00 98.25 82 MET A O 1
ATOM 632 N N . HIS A 1 83 ? -7.359 1.762 2.915 1.00 97.38 83 HIS A N 1
ATOM 633 C CA . HIS A 1 83 ? -7.981 2.757 3.779 1.00 97.38 83 HIS A CA 1
ATOM 634 C C . HIS A 1 83 ? -9.498 2.547 3.847 1.00 97.38 83 HIS A C 1
ATOM 636 O O . HIS A 1 83 ? -10.061 2.459 4.938 1.00 97.38 83 HIS A O 1
ATOM 642 N N . TRP A 1 84 ? -10.145 2.383 2.690 1.00 97.56 84 TRP A N 1
ATOM 643 C CA . TRP A 1 84 ? -11.575 2.092 2.605 1.00 97.56 84 TRP A CA 1
ATOM 644 C C . TRP A 1 84 ? -11.949 0.782 3.318 1.00 97.56 84 TRP A C 1
ATOM 646 O O . TRP A 1 84 ? -12.871 0.776 4.136 1.00 97.56 84 TRP A O 1
ATOM 656 N N . VAL A 1 85 ? -11.194 -0.301 3.088 1.00 97.31 85 VAL A N 1
ATOM 657 C CA . VAL A 1 85 ? -11.366 -1.594 3.782 1.00 97.31 85 VAL A CA 1
ATOM 658 C C . VAL A 1 85 ? -11.252 -1.424 5.299 1.00 97.31 85 VAL A C 1
ATOM 660 O O . VAL A 1 85 ? -12.058 -1.968 6.056 1.00 97.31 85 VAL A O 1
ATOM 663 N N . SER A 1 86 ? -10.255 -0.663 5.752 1.00 95.56 86 SER A N 1
ATOM 664 C CA . SER A 1 86 ? -9.949 -0.515 7.174 1.00 95.56 86 SER A CA 1
ATOM 665 C C . SER A 1 86 ? -11.074 0.209 7.900 1.00 95.56 86 SER A C 1
ATOM 667 O O . SER A 1 86 ? -11.609 -0.332 8.866 1.00 95.56 86 SER A O 1
ATOM 669 N N . VAL A 1 87 ? -11.507 1.362 7.380 1.00 95.06 87 VAL A N 1
ATOM 670 C CA . VAL A 1 87 ? -12.601 2.149 7.971 1.00 95.06 87 VAL A CA 1
ATOM 671 C C . VAL A 1 87 ? -13.922 1.382 7.936 1.00 95.06 87 VAL A C 1
ATOM 673 O O . VAL A 1 87 ? -14.688 1.423 8.897 1.00 95.06 87 VAL A O 1
ATOM 676 N N . ARG A 1 88 ? -14.205 0.665 6.842 1.00 94.81 88 ARG A N 1
ATOM 677 C CA . ARG A 1 88 ? -15.490 -0.019 6.673 1.00 94.81 88 ARG A CA 1
ATOM 678 C C . ARG A 1 88 ? -15.602 -1.298 7.501 1.00 94.81 88 ARG A C 1
ATOM 680 O O . ARG A 1 88 ? -16.683 -1.581 8.012 1.00 94.81 88 ARG A O 1
ATOM 687 N N . TRP A 1 89 ? -14.522 -2.069 7.638 1.00 94.50 89 TRP A N 1
ATOM 688 C CA . TRP A 1 89 ? -14.608 -3.434 8.170 1.00 94.50 89 TRP A CA 1
ATOM 689 C C . TRP A 1 89 ? -13.633 -3.766 9.295 1.00 94.50 89 TRP A C 1
ATOM 691 O O . TRP A 1 89 ? -13.999 -4.530 10.185 1.00 94.50 89 TRP A O 1
ATOM 701 N N . LEU A 1 90 ? -12.412 -3.228 9.294 1.00 93.25 90 LEU A N 1
ATOM 702 C CA . LEU A 1 90 ? -11.391 -3.656 10.261 1.00 93.25 90 LEU A CA 1
ATOM 703 C C . LEU A 1 90 ? -11.400 -2.832 11.552 1.00 93.25 90 LEU A C 1
ATOM 705 O O . LEU A 1 90 ? -11.139 -3.366 12.633 1.00 93.25 90 LEU A O 1
ATOM 709 N N . GLU A 1 91 ? -11.737 -1.550 11.454 1.00 92.00 91 GLU A N 1
ATOM 710 C CA . GLU A 1 91 ? -11.696 -0.563 12.538 1.00 92.00 91 GLU A CA 1
ATOM 711 C C . GLU A 1 91 ? -12.970 -0.548 13.383 1.00 92.00 91 GLU A C 1
ATOM 713 O O . GLU A 1 91 ? -13.608 0.481 13.592 1.00 92.00 91 GLU A O 1
ATOM 718 N N . GLN A 1 92 ? -13.338 -1.718 13.896 1.00 90.12 92 GLN A N 1
ATOM 719 C CA . GLN A 1 92 ? -14.518 -1.898 14.738 1.00 90.12 92 GLN A CA 1
ATOM 720 C C . GLN A 1 92 ? -14.151 -1.922 16.230 1.00 90.12 92 GLN A C 1
ATOM 722 O O . GLN A 1 92 ? -13.103 -2.441 16.633 1.00 90.12 92 GLN A O 1
ATOM 727 N N . GLY A 1 93 ? -15.033 -1.379 17.074 1.00 88.94 93 GLY A N 1
ATOM 728 C CA . GLY A 1 93 ? -14.858 -1.357 18.531 1.00 88.94 93 GLY A CA 1
ATOM 729 C C . GLY A 1 93 ? -13.539 -0.702 18.958 1.00 88.94 93 GLY A C 1
ATOM 730 O O . GLY A 1 93 ? -13.218 0.399 18.524 1.00 88.94 93 GLY A O 1
ATOM 731 N N . LYS A 1 94 ? -12.730 -1.407 19.765 1.00 84.94 94 LYS A N 1
ATOM 732 C CA . LYS A 1 94 ? -11.418 -0.923 20.256 1.00 84.94 94 LYS A CA 1
ATOM 733 C C . LYS A 1 94 ? -10.380 -0.666 19.150 1.00 84.94 94 LYS A C 1
ATOM 735 O O . LYS A 1 94 ? -9.315 -0.124 19.431 1.00 84.94 94 LYS A O 1
ATOM 740 N N . ARG A 1 95 ? -10.654 -1.099 17.914 1.00 89.88 95 ARG A N 1
ATOM 741 C CA . ARG A 1 95 ? -9.784 -0.889 16.746 1.00 89.88 95 ARG A CA 1
ATOM 742 C C . ARG A 1 95 ? -10.100 0.412 16.004 1.00 89.88 95 ARG A C 1
ATOM 744 O O . ARG A 1 95 ? -9.386 0.740 15.063 1.00 89.88 95 ARG A O 1
ATOM 751 N N . LYS A 1 96 ? -11.167 1.121 16.386 1.00 90.69 96 LYS A N 1
ATOM 752 C CA . LYS A 1 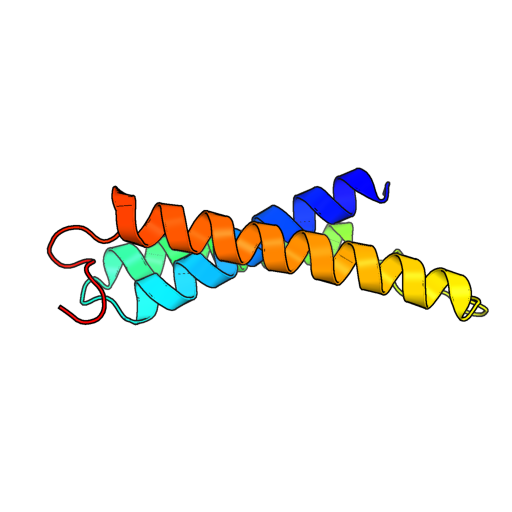96 ? -11.571 2.374 15.752 1.00 90.69 96 LYS A CA 1
ATOM 753 C C . LYS A 1 96 ? -10.502 3.443 15.970 1.00 90.69 96 LYS A C 1
ATOM 755 O O . LYS A 1 96 ? -9.981 3.590 17.073 1.00 90.69 96 LYS A O 1
ATOM 760 N N . VAL A 1 97 ? -10.174 4.164 14.908 1.00 87.38 97 VAL A N 1
ATOM 761 C CA . VAL A 1 97 ? -9.207 5.264 14.931 1.00 87.38 97 VAL A CA 1
ATOM 762 C C . VAL A 1 97 ? -9.970 6.586 14.976 1.00 87.38 97 VAL A C 1
ATOM 764 O O . VAL A 1 97 ? -10.869 6.794 14.162 1.00 87.38 97 VAL A O 1
ATOM 767 N N . GLY A 1 98 ? -9.607 7.477 15.903 1.00 75.19 98 GLY A N 1
ATOM 768 C CA . GLY A 1 98 ? -10.222 8.808 16.033 1.00 75.19 98 GLY A CA 1
ATOM 769 C C . GLY A 1 98 ? -11.685 8.793 16.494 1.00 75.19 98 GLY A C 1
ATOM 770 O O . GLY A 1 98 ? -12.454 9.662 16.089 1.00 75.19 98 GLY A O 1
ATOM 771 N N . GLY A 1 99 ? -12.075 7.770 17.262 1.00 57.16 99 GLY A N 1
ATOM 772 C CA . GLY A 1 99 ? -13.391 7.660 17.898 1.00 57.16 99 GLY A CA 1
ATOM 773 C C . GLY A 1 99 ? -13.405 8.185 19.322 1.00 57.16 99 GLY A C 1
ATOM 774 O O . GLY A 1 99 ? -12.320 8.221 19.942 1.00 57.16 99 GLY A O 1
#

Mean predicted aligned error: 4.15 Å

Sequence (99 aa):
MSLVLWFLLLVVQNAAFTWVSRARNSGSYGYHAIAAVFSNGIWFVSQFLLIGMVVRPGMQLSDAYHLGAVYIAGTVTGSVLMHWVSVRWLEQGKRKVGG

pLDDT: mean 90.8, std 8.95, range [57.16, 98.5]

Foldseek 3Di:
DDLVVVLQLLLQLLLLVLQLVLQVLFQDPVSNVVSVCSNVVSVVVVVVVPVPDQDDPPDDPVVNVVSVVSNCNSNVNSNVVSNVCCQPPVCPDRSPGPD